Protein AF-A0A535LVI8-F1 (afdb_monomer_lite)

Foldseek 3Di:
DPPCPQDLDPVVLVVLLVVLQVLLVVLLVDVVSLVCLQCVLLVLLVVVVCCQQPPAWDWDWDDDDPPIDTDIDRNVVVDDPVLVVLSVLSNVLLNQLVVCQVVQHLVSLVVSLVVNCVSCVVVVSSCVSSSNSSSSSVSSSSSGYDDPPPPPPPPD

pLDDT: mean 82.85, std 14.85, range [28.78, 96.0]

Radius of gyration: 19.8 Å; chains: 1; bounding box: 47×35×81 Å

Secondary structure (DSSP, 8-state):
-----SS--HHHHHHHHHHHHHHHHHHHH-HHHHHHHHHHHHHHHHHHHHIIIII-EEEEEE--GGG-EEEEEEGGGG--HHHHHHHHHHHHHTTHHHHHHHHT-SHHHHHHHHHHHHHHTTTHHHHGGGHHHHHHHHHHHHH-S-PPP-------

Structure (mmCIF, N/CA/C/O backbone):
data_AF-A0A535LVI8-F1
#
_entry.id   AF-A0A535LVI8-F1
#
loop_
_atom_site.group_PDB
_atom_site.id
_atom_site.type_symbol
_atom_site.label_atom_id
_atom_site.label_alt_id
_atom_site.label_comp_id
_atom_site.label_asym_id
_atom_site.label_entity_id
_atom_site.label_seq_id
_atom_site.pdbx_PDB_ins_code
_atom_site.Cartn_x
_atom_site.Cartn_y
_atom_site.Cartn_z
_atom_site.occupancy
_atom_site.B_iso_or_equiv
_atom_site.auth_seq_id
_atom_site.auth_comp_id
_atom_site.auth_asym_id
_atom_site.auth_atom_id
_atom_site.pdbx_PDB_model_num
ATOM 1 N N . MET A 1 1 ? 10.562 25.860 -8.440 1.00 31.00 1 MET A N 1
ATOM 2 C CA . MET A 1 1 ? 10.895 24.833 -7.432 1.00 31.00 1 MET A CA 1
ATOM 3 C C . MET A 1 1 ? 10.210 23.544 -7.849 1.00 31.00 1 MET A C 1
ATOM 5 O O . MET A 1 1 ? 9.035 23.365 -7.559 1.00 31.00 1 MET A O 1
ATOM 9 N N . GLN A 1 2 ? 10.907 22.707 -8.617 1.00 28.78 2 GLN A N 1
ATOM 10 C CA . GLN A 1 2 ? 10.503 21.319 -8.830 1.00 28.78 2 GLN A CA 1
ATOM 11 C C . GLN A 1 2 ? 10.774 20.601 -7.512 1.00 28.78 2 GLN A C 1
ATOM 13 O O . GLN A 1 2 ? 11.913 20.552 -7.059 1.00 28.78 2 GLN A O 1
ATOM 18 N N . ILE A 1 3 ? 9.724 20.141 -6.842 1.00 34.75 3 ILE A N 1
ATOM 19 C CA . ILE A 1 3 ? 9.899 19.176 -5.763 1.00 34.75 3 ILE A CA 1
ATOM 20 C C . ILE A 1 3 ? 10.303 17.884 -6.472 1.00 34.75 3 ILE A C 1
ATOM 22 O O . ILE A 1 3 ? 9.495 17.313 -7.202 1.00 34.75 3 ILE A O 1
ATOM 26 N N . ASP A 1 4 ? 11.565 17.482 -6.325 1.00 37.94 4 ASP A N 1
ATOM 27 C CA . ASP A 1 4 ? 12.064 16.196 -6.805 1.00 37.94 4 ASP A CA 1
ATOM 28 C C . ASP A 1 4 ? 11.367 15.074 -6.027 1.00 37.94 4 ASP A C 1
ATOM 30 O O . ASP A 1 4 ? 11.818 14.622 -4.976 1.00 37.94 4 ASP A O 1
ATOM 34 N N . TRP A 1 5 ? 10.232 14.616 -6.552 1.00 46.59 5 TRP A N 1
ATOM 35 C CA . TRP A 1 5 ? 9.523 13.422 -6.084 1.00 46.59 5 TRP A CA 1
ATOM 36 C C . TRP A 1 5 ? 10.201 12.115 -6.547 1.00 46.59 5 TRP A C 1
ATOM 38 O O . TRP A 1 5 ? 9.665 11.033 -6.331 1.00 46.59 5 TRP A O 1
ATOM 48 N N . HIS A 1 6 ? 11.367 12.193 -7.199 1.00 45.66 6 HIS A N 1
ATOM 49 C CA . HIS A 1 6 ? 11.976 11.087 -7.948 1.00 45.66 6 HIS A CA 1
ATOM 50 C C . HIS A 1 6 ? 12.861 10.129 -7.140 1.00 45.66 6 HIS A C 1
ATOM 52 O O . HIS A 1 6 ? 13.451 9.217 -7.715 1.00 45.66 6 HIS A O 1
ATOM 58 N N . GLY A 1 7 ? 12.930 10.271 -5.816 1.00 55.62 7 GLY A N 1
ATOM 59 C CA . GLY A 1 7 ? 13.677 9.347 -4.969 1.00 55.62 7 GLY A CA 1
ATOM 60 C C . GLY A 1 7 ? 12.888 8.965 -3.724 1.00 55.62 7 GLY A C 1
ATOM 61 O O . GLY A 1 7 ? 12.315 9.851 -3.083 1.00 55.62 7 GLY A O 1
ATOM 62 N N . PRO A 1 8 ? 12.873 7.682 -3.325 1.00 61.22 8 PRO A N 1
ATOM 63 C CA . PRO A 1 8 ? 12.351 7.318 -2.023 1.00 61.22 8 PRO A CA 1
ATOM 64 C C . PRO A 1 8 ? 13.161 8.015 -0.928 1.00 61.22 8 PRO A C 1
ATOM 66 O O . PRO A 1 8 ? 14.289 7.634 -0.618 1.00 61.22 8 PRO A O 1
ATOM 69 N N . SER A 1 9 ? 12.592 9.065 -0.341 1.00 76.19 9 SER A N 1
ATOM 70 C CA . SER A 1 9 ? 13.209 9.775 0.773 1.00 76.19 9 SER A CA 1
ATOM 71 C C . SER A 1 9 ? 12.797 9.123 2.089 1.00 76.19 9 SER A C 1
ATOM 73 O O . SER A 1 9 ? 11.609 8.929 2.363 1.00 76.19 9 SER A O 1
ATOM 75 N N . VAL A 1 10 ? 13.780 8.814 2.940 1.00 79.31 10 VAL A N 1
ATOM 76 C CA . VAL A 1 10 ? 13.542 8.285 4.297 1.00 79.31 10 VAL A CA 1
ATOM 77 C C . VAL A 1 10 ? 12.594 9.204 5.072 1.00 79.31 10 VAL A C 1
ATOM 79 O O . VAL A 1 10 ? 11.691 8.735 5.761 1.00 79.31 10 VAL A O 1
ATOM 82 N N . LEU A 1 11 ? 12.748 10.518 4.886 1.00 81.19 11 LEU A N 1
ATOM 83 C CA . LEU A 1 11 ? 11.876 11.533 5.465 1.00 81.19 11 LEU A CA 1
ATOM 84 C C . LEU A 1 11 ? 10.422 11.393 4.982 1.00 81.19 11 LEU A C 1
ATOM 86 O O . LEU A 1 11 ? 9.513 11.394 5.805 1.00 81.19 11 LEU A O 1
ATOM 90 N N . GLY A 1 12 ? 10.188 11.229 3.675 1.00 80.81 12 GLY A N 1
ATOM 91 C CA . GLY A 1 12 ? 8.840 11.059 3.124 1.00 80.81 12 GLY A CA 1
ATOM 92 C C . GLY A 1 12 ? 8.156 9.788 3.630 1.00 80.81 12 GLY A C 1
ATOM 93 O O . GLY A 1 12 ? 6.992 9.827 4.027 1.00 80.81 12 GLY A O 1
ATOM 94 N N . ILE A 1 13 ? 8.899 8.681 3.715 1.00 83.19 13 ILE A N 1
ATOM 95 C CA . ILE A 1 13 ? 8.401 7.422 4.294 1.00 83.19 13 ILE A CA 1
ATOM 96 C C . ILE A 1 13 ? 8.022 7.631 5.765 1.00 83.19 13 ILE A C 1
ATOM 98 O O . ILE A 1 13 ? 6.928 7.248 6.180 1.00 83.19 13 ILE A O 1
ATOM 102 N N . ALA A 1 14 ? 8.893 8.274 6.548 1.00 84.88 14 ALA A N 1
ATOM 103 C CA . ALA A 1 14 ? 8.634 8.567 7.954 1.00 84.88 14 ALA A CA 1
ATOM 104 C C . ALA A 1 14 ? 7.392 9.454 8.138 1.00 84.88 14 ALA A C 1
ATOM 106 O O . ALA A 1 14 ? 6.581 9.188 9.025 1.00 84.88 14 ALA A O 1
ATOM 107 N N . ILE A 1 15 ? 7.201 10.455 7.272 1.00 87.69 15 ILE A N 1
ATOM 108 C CA . ILE A 1 15 ? 6.009 11.311 7.269 1.00 87.69 15 ILE A CA 1
ATOM 109 C C . ILE A 1 15 ? 4.750 10.482 6.994 1.00 87.69 15 ILE A C 1
ATOM 111 O O . ILE A 1 15 ? 3.788 10.581 7.755 1.00 87.69 15 ILE A O 1
ATOM 115 N N . PHE A 1 16 ? 4.741 9.627 5.967 1.00 88.62 16 PHE A N 1
ATOM 116 C CA . PHE A 1 16 ? 3.577 8.785 5.673 1.00 88.62 16 PHE A CA 1
ATOM 117 C C . PHE A 1 16 ? 3.252 7.814 6.808 1.00 88.62 16 PHE A C 1
ATOM 119 O O . PHE A 1 16 ? 2.084 7.672 7.174 1.00 88.62 16 PHE A O 1
ATOM 126 N N . LEU A 1 17 ? 4.267 7.196 7.415 1.00 87.75 17 LEU A N 1
ATOM 127 C CA . LEU A 1 17 ? 4.080 6.337 8.584 1.00 87.75 17 LEU A CA 1
ATOM 128 C C . LEU A 1 17 ? 3.516 7.120 9.774 1.00 87.75 17 LEU A C 1
ATOM 130 O O . LEU A 1 17 ? 2.561 6.662 10.403 1.00 87.75 17 LEU A O 1
ATOM 134 N N . ALA A 1 18 ? 4.046 8.314 10.053 1.00 87.88 18 ALA A N 1
ATOM 135 C CA . ALA A 1 18 ? 3.534 9.182 11.109 1.00 87.88 18 ALA A CA 1
ATOM 136 C C . ALA A 1 18 ? 2.067 9.560 10.860 1.00 87.88 18 ALA A C 1
ATOM 138 O O . ALA A 1 18 ? 1.250 9.450 11.775 1.00 87.88 18 ALA A O 1
ATOM 139 N N . ILE A 1 19 ? 1.708 9.916 9.621 1.00 90.69 19 ILE A N 1
ATOM 140 C CA . ILE A 1 19 ? 0.320 10.184 9.218 1.00 90.69 19 ILE A CA 1
ATOM 141 C C . ILE A 1 19 ? -0.556 8.961 9.494 1.00 90.69 19 ILE A C 1
ATOM 143 O O . ILE A 1 19 ? -1.587 9.099 10.147 1.00 90.69 19 ILE A O 1
ATOM 147 N N . GLY A 1 20 ? -0.143 7.767 9.061 1.00 86.81 20 GLY A N 1
ATOM 148 C CA . GLY A 1 20 ? -0.893 6.528 9.286 1.00 86.81 20 GLY A CA 1
ATOM 149 C C . GLY A 1 20 ? -1.122 6.227 10.770 1.00 86.81 20 GLY A C 1
ATOM 150 O O . GLY A 1 20 ? -2.242 5.911 11.181 1.00 86.81 20 GLY A O 1
ATOM 151 N N . VAL A 1 21 ? -0.088 6.389 11.599 1.00 89.56 21 VAL A N 1
ATOM 152 C CA . VAL A 1 21 ? -0.163 6.171 13.051 1.00 89.56 21 VAL A CA 1
ATOM 153 C C . VAL A 1 21 ? -1.081 7.194 13.720 1.00 89.56 21 VAL A C 1
ATOM 155 O O . VAL A 1 21 ? -2.009 6.803 14.435 1.00 89.56 21 VAL A O 1
ATOM 158 N N . LEU A 1 22 ? -0.867 8.490 13.472 1.00 90.69 22 LEU A N 1
ATOM 159 C CA . LEU A 1 22 ? -1.689 9.572 14.028 1.00 90.69 22 LEU A CA 1
ATOM 160 C C . LEU A 1 22 ? -3.153 9.426 13.604 1.00 90.69 22 LEU A C 1
ATOM 162 O O . LEU A 1 22 ? -4.056 9.538 14.437 1.00 90.69 22 LEU A O 1
ATOM 166 N N . PHE A 1 23 ? -3.385 9.095 12.334 1.00 89.56 23 PHE A N 1
ATOM 167 C CA . PHE A 1 23 ? -4.708 8.814 11.797 1.00 89.56 23 PHE A CA 1
ATOM 168 C C . PHE A 1 23 ? -5.363 7.622 12.502 1.00 89.56 23 PHE A C 1
ATOM 170 O O . PHE A 1 23 ? -6.518 7.714 12.916 1.00 89.56 23 PHE A O 1
ATOM 177 N N . GLY A 1 24 ? -4.623 6.534 12.725 1.00 85.81 24 GLY A N 1
ATOM 178 C CA . GLY A 1 24 ? -5.105 5.374 13.472 1.00 85.81 24 GLY A CA 1
ATOM 179 C C . GLY A 1 24 ? -5.509 5.711 14.909 1.00 85.81 24 GLY A C 1
ATOM 180 O O . GLY A 1 24 ? -6.571 5.283 15.370 1.00 85.81 24 GLY A O 1
ATOM 181 N N . PHE A 1 25 ? -4.713 6.519 15.615 1.00 87.25 25 PHE A N 1
ATOM 182 C CA . PHE A 1 25 ? -5.055 7.000 16.958 1.00 87.25 25 PHE A CA 1
ATOM 183 C C . PHE A 1 25 ? -6.292 7.903 16.958 1.00 87.25 25 PHE A C 1
ATOM 185 O O . PHE A 1 25 ? -7.188 7.709 17.784 1.00 87.25 25 PHE A O 1
ATOM 192 N N . ALA A 1 26 ? -6.394 8.836 16.012 1.00 85.50 26 ALA A N 1
ATOM 193 C CA . ALA A 1 26 ? -7.564 9.698 15.874 1.00 85.50 26 ALA A CA 1
ATOM 194 C C . ALA A 1 26 ? -8.834 8.883 15.547 1.00 85.50 26 ALA A C 1
ATOM 196 O O . ALA A 1 26 ? -9.890 9.088 16.153 1.00 85.50 26 ALA A O 1
ATOM 197 N N . ALA A 1 27 ? -8.718 7.875 14.679 1.00 84.50 27 ALA A N 1
ATOM 198 C CA . ALA A 1 27 ? -9.793 6.953 14.319 1.00 84.50 27 ALA A CA 1
ATOM 199 C C . ALA A 1 27 ? -10.233 6.030 15.469 1.00 84.50 27 ALA A C 1
ATOM 201 O O . ALA A 1 27 ? -11.385 5.588 15.490 1.00 84.50 27 ALA A O 1
ATOM 202 N N . ARG A 1 28 ? -9.383 5.776 16.478 1.00 83.81 28 ARG A N 1
ATOM 203 C CA . ARG A 1 28 ? -9.839 5.137 17.731 1.00 83.81 28 ARG A CA 1
ATOM 204 C C . ARG A 1 28 ? -10.836 6.014 18.484 1.00 83.81 28 ARG A C 1
ATOM 206 O O . ARG A 1 28 ? -11.749 5.482 19.113 1.00 83.81 28 ARG A O 1
ATOM 213 N N . ARG A 1 29 ? -10.636 7.335 18.459 1.00 84.38 29 ARG A N 1
ATOM 214 C CA . ARG A 1 29 ? -11.398 8.305 19.255 1.00 84.38 29 ARG A CA 1
ATOM 215 C C . ARG A 1 29 ? -12.692 8.734 18.564 1.00 84.38 29 ARG A C 1
ATOM 217 O O . ARG A 1 29 ? -13.704 8.883 19.245 1.00 84.38 29 ARG A O 1
ATOM 224 N N . TRP A 1 30 ? -12.680 8.938 17.245 1.00 84.00 30 TRP A N 1
ATOM 225 C CA . TRP A 1 30 ? -13.816 9.499 16.501 1.00 84.00 30 TRP A CA 1
ATOM 226 C C . TRP A 1 30 ? -14.462 8.483 15.554 1.00 84.00 30 TRP A C 1
ATOM 228 O O . TRP A 1 30 ? -13.802 7.899 14.697 1.00 84.00 30 TRP A O 1
ATOM 238 N N . ARG A 1 31 ? -15.789 8.308 15.664 1.00 79.44 31 ARG A N 1
ATOM 239 C CA . ARG A 1 31 ? -16.552 7.336 14.854 1.00 79.44 31 ARG A CA 1
ATOM 240 C C . ARG A 1 31 ? -16.480 7.613 13.346 1.00 79.44 31 ARG A C 1
ATOM 242 O O . ARG A 1 31 ? -16.397 6.667 12.575 1.00 79.44 31 ARG A O 1
ATOM 249 N N . THR A 1 32 ? -16.466 8.880 12.938 1.00 80.88 32 THR A N 1
ATOM 250 C CA . THR A 1 32 ? -16.355 9.302 11.528 1.00 80.88 32 THR A CA 1
ATOM 251 C C . THR A 1 32 ? -14.996 8.955 10.918 1.00 80.88 32 THR A C 1
ATOM 253 O O . THR A 1 32 ? -14.911 8.463 9.794 1.00 80.88 32 THR A O 1
ATOM 256 N N . LEU A 1 33 ? -13.915 9.136 11.678 1.00 82.38 33 LEU A N 1
ATOM 257 C CA . LEU A 1 33 ? -12.577 8.718 11.257 1.00 82.38 33 LEU A CA 1
ATOM 258 C C . LEU A 1 33 ? -12.440 7.197 11.241 1.00 82.38 33 LEU A C 1
ATOM 260 O O . LEU A 1 33 ? -11.727 6.649 10.408 1.00 82.38 33 LEU A O 1
ATOM 264 N N . LYS A 1 34 ? -13.169 6.502 12.116 1.00 80.00 34 LYS A N 1
ATOM 265 C CA . LYS A 1 34 ? -13.212 5.042 12.122 1.00 80.00 34 LYS A CA 1
ATOM 266 C C . LYS A 1 34 ? -13.829 4.467 10.851 1.00 80.00 34 LYS A C 1
ATOM 268 O O . LYS A 1 34 ? -13.293 3.500 10.325 1.00 80.00 34 LYS A O 1
ATOM 273 N N . THR A 1 35 ? -14.905 5.063 10.334 1.00 83.00 35 THR A N 1
ATOM 274 C CA . THR A 1 35 ? -15.453 4.689 9.018 1.00 83.00 35 THR A CA 1
ATOM 275 C C . THR A 1 35 ? -14.490 5.042 7.890 1.00 83.00 35 THR A C 1
ATOM 277 O O . THR A 1 35 ? -14.308 4.246 6.975 1.00 83.00 35 THR A O 1
ATOM 280 N N . LEU A 1 36 ? -13.803 6.185 7.980 1.00 86.44 36 LEU A N 1
ATOM 281 C CA . LEU A 1 36 ? -12.812 6.577 6.978 1.00 86.44 36 LEU A CA 1
ATOM 282 C C . LEU A 1 36 ? -11.613 5.614 6.945 1.00 86.44 36 LEU A C 1
ATOM 284 O O . LEU A 1 36 ? -11.142 5.272 5.866 1.00 86.44 36 LEU A O 1
ATOM 288 N N . ALA A 1 37 ? -11.173 5.100 8.096 1.00 86.38 37 ALA A N 1
ATOM 289 C CA . ALA A 1 37 ? -10.081 4.130 8.190 1.00 86.38 37 ALA A CA 1
ATOM 290 C C . ALA A 1 37 ? -10.365 2.794 7.487 1.00 86.38 37 ALA A C 1
ATOM 292 O O . ALA A 1 37 ? -9.438 2.039 7.207 1.00 86.38 37 ALA A O 1
ATOM 293 N N . VAL A 1 38 ? -11.629 2.511 7.171 1.00 87.44 38 VAL A N 1
ATOM 294 C CA . VAL A 1 38 ? -12.024 1.323 6.412 1.00 87.44 38 VAL A CA 1
ATOM 295 C C . VAL A 1 38 ? -11.745 1.490 4.918 1.00 87.44 38 VAL A C 1
ATOM 297 O O . VAL A 1 38 ? -11.324 0.536 4.273 1.00 87.44 38 VAL A O 1
ATOM 300 N N . VAL A 1 39 ? -11.964 2.689 4.371 1.00 89.31 39 VAL A N 1
ATOM 301 C CA . VAL A 1 39 ? -11.989 2.924 2.913 1.00 89.31 39 VAL A CA 1
ATOM 302 C C . VAL A 1 39 ? -10.776 3.723 2.428 1.00 89.31 39 VAL A C 1
ATOM 304 O O . VAL A 1 39 ? -10.305 3.516 1.313 1.00 89.31 39 VAL A O 1
ATOM 307 N N . ALA A 1 40 ? -10.218 4.597 3.270 1.00 91.44 40 ALA A N 1
ATOM 308 C CA . ALA A 1 40 ? -9.065 5.430 2.929 1.00 91.44 40 ALA A CA 1
ATOM 309 C C . ALA A 1 40 ? -7.836 4.649 2.428 1.00 91.44 40 ALA A C 1
ATOM 311 O O . ALA A 1 40 ? -7.219 5.121 1.473 1.00 91.44 40 ALA A O 1
ATOM 312 N N . PRO A 1 41 ? -7.479 3.468 2.979 1.00 92.81 41 PRO A N 1
ATOM 313 C CA . PRO A 1 41 ? -6.350 2.698 2.462 1.00 92.81 41 PRO A CA 1
ATOM 314 C C . PRO A 1 41 ? -6.543 2.270 1.002 1.00 92.81 41 PRO A C 1
ATOM 316 O O . PRO A 1 41 ? -5.613 2.375 0.208 1.00 92.81 41 PRO A O 1
ATOM 319 N N . LEU A 1 42 ? -7.760 1.850 0.638 1.00 94.12 42 LEU A N 1
ATOM 320 C CA . LEU A 1 42 ? -8.095 1.459 -0.731 1.00 94.12 42 LEU A CA 1
ATOM 321 C C . LEU A 1 42 ? -8.069 2.661 -1.675 1.00 94.12 42 LEU A C 1
ATOM 323 O O . LEU A 1 42 ? -7.471 2.584 -2.743 1.00 94.12 42 LEU A O 1
ATOM 327 N N . ILE A 1 43 ? -8.655 3.790 -1.268 1.00 93.38 43 ILE A N 1
ATOM 328 C CA . ILE A 1 43 ? -8.613 5.028 -2.061 1.00 93.38 43 ILE A CA 1
ATOM 329 C C . ILE A 1 43 ? -7.157 5.437 -2.321 1.00 93.38 43 ILE A C 1
ATOM 331 O O . ILE A 1 43 ? -6.784 5.698 -3.462 1.00 93.38 43 ILE A O 1
ATOM 335 N N . ALA A 1 44 ? -6.316 5.422 -1.284 1.00 93.25 44 ALA A N 1
ATOM 336 C CA . ALA A 1 44 ? -4.901 5.760 -1.400 1.00 93.25 44 ALA A CA 1
ATOM 337 C C . ALA A 1 44 ? -4.113 4.789 -2.296 1.00 93.25 44 ALA A C 1
ATOM 339 O O . ALA A 1 44 ? -3.129 5.206 -2.897 1.00 93.25 44 ALA A O 1
ATOM 340 N N . ALA A 1 45 ? -4.529 3.524 -2.413 1.00 93.81 45 ALA A N 1
ATOM 341 C CA . ALA A 1 45 ? -3.929 2.566 -3.345 1.00 93.81 45 ALA A CA 1
ATOM 342 C C . ALA A 1 45 ? -4.413 2.755 -4.793 1.00 93.81 45 ALA A C 1
ATOM 344 O O . ALA A 1 45 ? -3.650 2.521 -5.732 1.00 93.81 45 ALA A O 1
ATOM 345 N N . LEU A 1 46 ? -5.665 3.184 -4.982 1.00 94.19 46 LEU A N 1
ATOM 346 C CA . LEU A 1 46 ? -6.264 3.388 -6.302 1.00 94.19 46 LEU A CA 1
ATOM 347 C C . LEU A 1 46 ? -5.794 4.674 -6.982 1.00 94.19 46 LEU A C 1
ATOM 349 O O . LEU A 1 46 ? -5.638 4.666 -8.196 1.00 94.19 46 LEU A O 1
ATOM 353 N N . ILE A 1 47 ? -5.540 5.754 -6.237 1.00 93.69 47 ILE A N 1
ATOM 354 C CA . ILE A 1 47 ? -5.050 7.025 -6.805 1.00 93.69 47 ILE A CA 1
ATOM 355 C C . ILE A 1 47 ? -3.795 6.829 -7.681 1.00 93.69 47 ILE A C 1
ATOM 357 O O . ILE A 1 47 ? -3.855 7.182 -8.859 1.00 93.69 47 ILE A O 1
ATOM 361 N N . PRO A 1 48 ? -2.681 6.253 -7.184 1.00 90.88 48 PRO A N 1
ATOM 362 C CA . PRO A 1 48 ? -1.488 6.066 -8.006 1.00 90.88 48 PRO A CA 1
ATOM 363 C C . PRO A 1 48 ? -1.724 5.071 -9.146 1.00 90.88 48 PRO A C 1
ATOM 365 O O . PRO A 1 48 ? -1.213 5.282 -10.239 1.00 90.88 48 PRO A O 1
ATOM 368 N N . LEU A 1 49 ? -2.530 4.024 -8.932 1.00 91.94 49 LEU A N 1
ATOM 369 C CA . LEU A 1 49 ? -2.874 3.076 -9.994 1.00 91.94 49 LEU A CA 1
ATOM 370 C C . LEU A 1 49 ? -3.603 3.773 -11.150 1.00 91.94 49 LEU A C 1
ATOM 372 O O . LEU A 1 49 ? -3.191 3.645 -12.298 1.00 91.94 49 LEU A O 1
ATOM 376 N N . LEU A 1 50 ? -4.669 4.516 -10.850 1.00 92.12 50 LEU A N 1
ATOM 377 C CA . LEU A 1 50 ? -5.451 5.236 -11.854 1.00 92.12 50 LEU A CA 1
ATOM 378 C C . LEU A 1 50 ? -4.601 6.289 -12.555 1.00 92.12 50 LEU A C 1
ATOM 380 O O . LEU A 1 50 ? -4.663 6.383 -13.776 1.00 92.12 50 LEU A O 1
ATOM 384 N N . TYR A 1 51 ? -3.758 7.008 -11.810 1.00 89.69 51 TYR A N 1
ATOM 385 C CA . TYR A 1 51 ? -2.803 7.937 -12.398 1.00 89.69 51 TYR A CA 1
ATOM 386 C C . TYR A 1 51 ? -1.899 7.224 -13.410 1.00 89.69 51 TYR A C 1
ATOM 388 O O . TYR A 1 51 ? -1.884 7.608 -14.570 1.00 89.69 51 TYR A O 1
ATOM 396 N N . PHE A 1 52 ? -1.215 6.138 -13.039 1.00 88.12 52 PHE A N 1
ATOM 397 C CA . PHE A 1 52 ? -0.289 5.444 -13.946 1.00 88.12 52 PHE A CA 1
ATOM 398 C C . PHE A 1 52 ? -0.953 4.722 -15.129 1.00 88.12 52 PHE A C 1
ATOM 400 O O . PHE A 1 52 ? -0.274 4.432 -16.117 1.00 88.12 52 PHE A O 1
ATOM 407 N N . VAL A 1 53 ? -2.247 4.410 -15.033 1.00 87.69 53 VAL A N 1
ATOM 408 C CA . VAL A 1 53 ? -3.015 3.756 -16.104 1.00 87.69 53 VAL A CA 1
ATOM 409 C C . VAL A 1 53 ? -3.655 4.768 -17.057 1.00 87.69 53 VAL A C 1
ATOM 411 O O . VAL A 1 53 ? -3.772 4.469 -18.244 1.00 87.69 53 VAL A O 1
ATOM 414 N N . LEU A 1 54 ? -4.086 5.933 -16.562 1.00 86.12 54 LEU A N 1
ATOM 415 C CA . LEU A 1 54 ? -4.907 6.882 -17.326 1.00 86.12 54 LEU A CA 1
ATOM 416 C C . LEU A 1 54 ? -4.177 8.170 -17.721 1.00 86.12 54 LEU A C 1
ATOM 418 O O . LEU A 1 54 ? -4.435 8.691 -18.801 1.00 86.12 54 LEU A O 1
ATOM 422 N N . GLU A 1 55 ? -3.312 8.701 -16.854 1.00 80.44 55 GLU A N 1
ATOM 423 C CA . GLU A 1 55 ? -2.714 10.038 -17.021 1.00 80.44 55 GLU A CA 1
ATOM 424 C C . GLU A 1 55 ? -1.187 10.008 -17.144 1.00 80.44 55 GLU A C 1
ATOM 426 O O . GLU A 1 55 ? -0.592 10.794 -17.879 1.00 80.44 55 GLU A O 1
ATOM 431 N N . GLY A 1 56 ? -0.534 9.113 -16.408 1.00 77.88 56 GLY A N 1
ATOM 432 C CA . GLY A 1 56 ? 0.907 8.956 -16.411 1.00 77.88 56 GLY A CA 1
ATOM 433 C C . GLY A 1 56 ? 1.346 8.346 -17.728 1.00 77.88 56 GLY A C 1
ATOM 434 O O . GLY A 1 56 ? 1.171 7.150 -17.925 1.00 77.88 56 GLY A O 1
ATOM 435 N N . ASN A 1 57 ? 1.948 9.152 -18.595 1.00 83.31 57 ASN A N 1
ATOM 436 C CA . ASN A 1 57 ? 2.472 8.713 -19.883 1.00 83.31 57 ASN A CA 1
ATOM 437 C C . ASN A 1 57 ? 4.000 8.682 -19.877 1.00 83.31 57 ASN A C 1
ATOM 439 O O . ASN A 1 57 ? 4.662 9.469 -19.198 1.00 83.31 57 ASN A O 1
ATOM 443 N N . VAL A 1 58 ? 4.559 7.785 -20.681 1.00 84.75 58 VAL A N 1
ATOM 444 C CA . VAL A 1 58 ? 5.984 7.732 -21.008 1.00 84.75 58 VAL A CA 1
ATOM 445 C C . VAL A 1 58 ? 6.178 7.519 -22.499 1.00 84.75 58 VAL A C 1
ATOM 447 O O . VAL A 1 58 ? 5.337 6.941 -23.186 1.00 84.75 58 VAL A O 1
ATOM 450 N N . SER A 1 59 ? 7.313 7.983 -23.008 1.00 85.50 59 SER A N 1
ATOM 451 C CA . SER A 1 59 ? 7.668 7.820 -24.413 1.00 85.50 59 SER A CA 1
ATOM 452 C C . SER A 1 59 ? 8.243 6.427 -24.653 1.00 85.50 59 SER A C 1
ATOM 454 O O . SER A 1 59 ? 9.345 6.118 -24.198 1.00 85.50 59 SER A O 1
ATOM 456 N N . ALA A 1 60 ? 7.527 5.594 -25.405 1.00 84.38 60 ALA A N 1
ATOM 457 C CA . ALA A 1 60 ? 8.058 4.346 -25.940 1.00 84.38 60 ALA A CA 1
ATOM 458 C C . ALA A 1 60 ? 8.678 4.620 -27.312 1.00 84.38 60 ALA A C 1
ATOM 460 O O . ALA A 1 60 ? 7.973 4.973 -28.259 1.00 84.38 60 ALA A O 1
ATOM 461 N N . CYS A 1 61 ? 9.999 4.478 -27.417 1.00 88.75 61 CYS A N 1
ATOM 462 C CA . CYS A 1 61 ? 10.734 4.722 -28.653 1.00 88.75 61 CYS A CA 1
ATOM 463 C C . CYS A 1 61 ? 11.227 3.410 -29.269 1.00 88.75 61 CYS A C 1
ATOM 465 O O . CYS A 1 61 ? 11.756 2.541 -28.576 1.00 88.75 61 CYS A O 1
ATOM 467 N N . THR A 1 62 ? 11.062 3.276 -30.582 1.00 88.06 62 THR A N 1
ATOM 468 C CA . THR A 1 62 ? 11.482 2.106 -31.362 1.00 88.06 62 THR A CA 1
ATOM 469 C C . THR A 1 62 ? 12.239 2.541 -32.618 1.00 88.06 62 THR A C 1
ATOM 471 O O . THR A 1 62 ? 12.094 3.672 -33.086 1.00 88.06 62 THR A O 1
ATOM 474 N N . GLY A 1 63 ? 13.057 1.636 -33.162 1.00 87.69 63 GLY A N 1
ATOM 475 C CA . GLY A 1 63 ? 13.874 1.886 -34.351 1.00 87.69 63 GLY A CA 1
ATOM 476 C C . GLY A 1 63 ? 15.186 2.627 -34.071 1.00 87.69 63 GLY A C 1
ATOM 477 O O . GLY A 1 63 ? 15.526 2.948 -32.933 1.00 87.69 63 GLY A O 1
ATOM 478 N N . SER A 1 64 ? 15.945 2.885 -35.134 1.00 84.62 64 SER A N 1
ATOM 479 C CA . SER A 1 64 ? 17.184 3.671 -35.104 1.00 84.62 64 SER A CA 1
ATOM 480 C C . SER A 1 64 ? 17.372 4.445 -36.415 1.00 84.62 64 SER A C 1
ATOM 482 O O . SER A 1 64 ? 16.815 4.087 -37.460 1.00 84.62 64 SER A O 1
ATOM 484 N N . GLY A 1 65 ? 18.121 5.551 -36.367 1.00 84.62 65 GLY A N 1
ATOM 485 C CA . GLY A 1 65 ? 18.349 6.409 -37.534 1.00 84.62 65 GLY A CA 1
ATOM 486 C C . GLY A 1 65 ? 17.040 6.933 -38.138 1.00 84.62 65 GLY A C 1
ATOM 487 O O . GLY A 1 65 ? 16.211 7.506 -37.436 1.00 84.62 65 GLY A O 1
ATOM 488 N N . SER A 1 66 ? 16.824 6.703 -39.435 1.00 83.88 66 SER A N 1
ATOM 489 C CA . SER A 1 66 ? 15.625 7.149 -40.166 1.00 83.88 66 SER A CA 1
ATOM 490 C C . SER A 1 66 ? 14.328 6.423 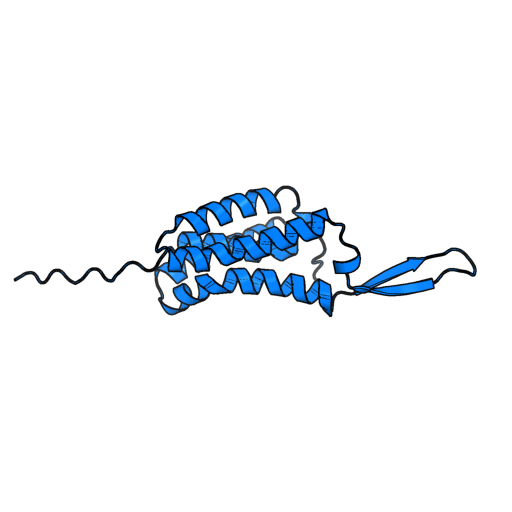-39.780 1.00 83.88 66 SER A C 1
ATOM 492 O O . SER A 1 66 ? 13.245 6.858 -40.170 1.00 83.88 66 SER A O 1
ATOM 494 N N . THR A 1 67 ? 14.416 5.332 -39.013 1.00 86.31 67 THR A N 1
ATOM 495 C CA . THR A 1 67 ? 13.254 4.550 -38.551 1.00 86.31 67 THR A CA 1
ATOM 496 C C . THR A 1 67 ? 12.838 4.872 -37.116 1.00 86.31 67 THR A C 1
ATOM 498 O O . THR A 1 67 ? 11.900 4.262 -36.612 1.00 86.31 67 THR A O 1
ATOM 501 N N . PHE A 1 68 ? 13.506 5.829 -36.460 1.00 89.12 68 PHE A N 1
ATOM 502 C CA . PHE A 1 68 ? 13.207 6.206 -35.081 1.00 89.12 68 PHE A CA 1
ATOM 503 C C . PHE A 1 68 ? 11.799 6.803 -34.954 1.00 89.12 68 PHE A C 1
ATOM 505 O O . PHE A 1 68 ? 11.454 7.788 -35.616 1.00 89.12 68 PHE A O 1
ATOM 512 N N . ARG A 1 69 ? 10.977 6.202 -34.094 1.00 88.56 69 ARG A N 1
ATOM 513 C CA . ARG A 1 69 ? 9.614 6.648 -33.786 1.00 88.56 69 ARG A CA 1
ATOM 514 C C . ARG A 1 69 ? 9.391 6.555 -32.285 1.00 88.56 69 ARG A C 1
ATOM 516 O O . ARG A 1 69 ? 9.707 5.528 -31.691 1.00 88.56 69 ARG A O 1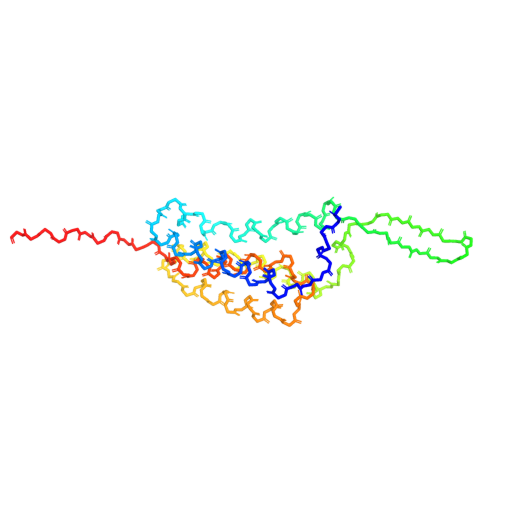
ATOM 523 N N . CYS A 1 70 ? 8.806 7.594 -31.698 1.00 90.88 70 CYS A N 1
ATOM 524 C CA . CYS A 1 70 ? 8.331 7.566 -30.320 1.00 90.88 70 CYS A CA 1
ATOM 525 C C . CYS A 1 70 ? 6.817 7.743 -30.298 1.00 90.88 70 CYS A C 1
ATOM 527 O O . CYS A 1 70 ? 6.273 8.571 -31.030 1.00 90.88 70 CYS A O 1
ATOM 529 N N . THR A 1 71 ? 6.158 6.977 -29.443 1.00 89.38 71 THR A N 1
ATOM 530 C CA . THR A 1 71 ? 4.731 7.103 -29.149 1.00 89.38 71 THR A CA 1
ATOM 531 C C . THR A 1 71 ? 4.553 7.217 -27.647 1.00 89.38 71 THR A C 1
ATOM 533 O O . THR A 1 71 ? 5.243 6.529 -26.893 1.00 89.38 71 THR A O 1
ATOM 536 N N . GLU A 1 72 ? 3.635 8.068 -27.206 1.00 87.50 72 GLU A N 1
ATOM 537 C CA . GLU A 1 72 ? 3.257 8.115 -25.797 1.00 87.50 72 GLU A CA 1
ATOM 538 C C . GLU A 1 72 ? 2.413 6.890 -25.454 1.00 87.50 72 GLU A C 1
ATOM 540 O O . GLU A 1 72 ? 1.436 6.579 -26.140 1.00 87.50 72 GLU A O 1
ATOM 545 N N . VAL A 1 73 ? 2.813 6.182 -24.404 1.00 86.75 73 VAL A N 1
ATOM 546 C CA . VAL A 1 73 ? 2.084 5.040 -23.855 1.00 86.75 73 VAL A CA 1
ATOM 547 C C . VAL A 1 73 ? 1.867 5.243 -22.355 1.00 86.75 73 VAL A C 1
ATOM 549 O O . VAL A 1 73 ? 2.699 5.887 -21.709 1.00 86.75 73 VAL A O 1
ATOM 552 N N . PRO A 1 74 ? 0.796 4.684 -21.766 1.00 87.00 74 PRO A N 1
ATOM 553 C CA . PRO A 1 74 ? 0.595 4.738 -20.322 1.00 87.00 74 PRO A CA 1
ATOM 554 C C . PRO A 1 74 ? 1.772 4.104 -19.578 1.00 87.00 74 PRO A C 1
ATOM 556 O O . PRO A 1 74 ? 2.272 3.052 -19.982 1.00 87.00 74 PRO A O 1
ATOM 559 N N . TYR A 1 75 ? 2.191 4.682 -18.458 1.00 84.00 75 TYR A N 1
ATOM 560 C CA . TYR A 1 75 ? 3.309 4.195 -17.653 1.00 84.00 75 TYR A CA 1
ATOM 561 C C . TYR A 1 75 ? 3.097 2.751 -17.207 1.00 84.00 75 TYR A C 1
ATOM 563 O O . TYR A 1 75 ? 4.016 1.939 -17.291 1.00 84.00 75 TYR A O 1
ATOM 571 N N . ALA A 1 76 ? 1.867 2.389 -16.839 1.00 85.81 76 ALA A N 1
ATOM 572 C CA . ALA A 1 76 ? 1.526 1.024 -16.457 1.00 85.81 76 ALA A CA 1
ATOM 573 C C . ALA A 1 76 ? 1.768 -0.014 -17.577 1.00 85.81 76 ALA A C 1
ATOM 575 O O . ALA A 1 76 ? 1.978 -1.191 -17.290 1.00 85.81 76 ALA A O 1
ATOM 576 N N . SER A 1 77 ? 1.796 0.393 -18.853 1.00 87.06 77 SER A N 1
ATOM 577 C CA . SER A 1 77 ? 2.115 -0.515 -19.970 1.00 87.06 77 SER A CA 1
ATOM 578 C C . SER A 1 77 ? 3.589 -0.937 -20.007 1.00 87.06 77 SER A C 1
ATOM 580 O O . SER A 1 77 ? 3.926 -1.934 -20.639 1.00 87.06 77 SER A O 1
ATOM 582 N N . THR A 1 78 ? 4.460 -0.205 -19.305 1.00 87.94 78 THR A N 1
ATOM 583 C CA . THR A 1 78 ? 5.889 -0.533 -19.173 1.00 87.94 78 THR A CA 1
ATOM 584 C C . THR A 1 78 ? 6.185 -1.531 -18.057 1.00 87.94 78 THR A C 1
ATOM 586 O O . THR A 1 78 ? 7.301 -2.037 -17.965 1.00 87.94 78 THR A O 1
ATOM 589 N N . TRP A 1 79 ? 5.197 -1.823 -17.211 1.00 90.62 79 TRP A N 1
ATOM 590 C CA . TRP A 1 79 ? 5.341 -2.740 -16.088 1.00 90.62 79 TRP A CA 1
ATOM 591 C C . TRP A 1 79 ? 5.372 -4.185 -16.571 1.00 90.62 79 TRP A C 1
ATOM 593 O O . TRP A 1 79 ? 4.580 -4.594 -17.426 1.00 90.62 79 TRP A O 1
ATOM 603 N N . ASN A 1 80 ? 6.263 -4.984 -15.989 1.00 91.94 80 ASN A N 1
ATOM 604 C CA . ASN A 1 80 ? 6.281 -6.416 -16.256 1.00 91.94 80 ASN A CA 1
ATOM 605 C C . ASN A 1 80 ? 5.151 -7.134 -15.479 1.00 91.94 80 ASN A C 1
ATOM 607 O O . ASN A 1 80 ? 4.439 -6.547 -14.664 1.00 91.94 80 ASN A O 1
ATOM 611 N N . VAL A 1 81 ? 4.974 -8.438 -15.714 1.00 92.75 81 VAL A N 1
ATOM 612 C CA . VAL A 1 81 ? 3.922 -9.229 -15.044 1.00 92.75 81 VAL A CA 1
ATOM 613 C C . VAL A 1 81 ? 4.078 -9.235 -13.515 1.00 92.75 81 VAL A C 1
ATOM 615 O O . VAL A 1 81 ? 3.079 -9.182 -12.801 1.00 92.75 81 VAL A O 1
ATOM 618 N N . ALA A 1 82 ? 5.306 -9.279 -12.993 1.00 91.19 82 ALA A N 1
ATOM 619 C CA . ALA A 1 82 ? 5.553 -9.276 -11.551 1.00 91.19 82 ALA A CA 1
ATOM 620 C C . ALA A 1 82 ? 5.182 -7.930 -10.907 1.00 91.19 82 ALA A C 1
ATOM 622 O O . ALA A 1 82 ? 4.587 -7.913 -9.830 1.00 91.19 82 ALA A O 1
ATOM 623 N N . ASP A 1 83 ? 5.448 -6.820 -11.591 1.00 90.62 83 ASP A N 1
ATOM 624 C CA . ASP A 1 83 ? 5.080 -5.469 -11.163 1.00 90.62 83 ASP A CA 1
ATOM 625 C C . ASP A 1 83 ? 3.552 -5.326 -11.055 1.00 90.62 83 ASP A C 1
ATOM 627 O O . ASP A 1 83 ? 3.032 -4.841 -10.046 1.00 90.62 83 ASP A O 1
ATOM 631 N N . TRP A 1 84 ? 2.816 -5.849 -12.043 1.00 92.44 84 TRP A N 1
ATOM 632 C CA . TRP A 1 84 ? 1.352 -5.927 -12.003 1.00 92.44 84 TRP A CA 1
ATOM 633 C C . TRP A 1 84 ? 0.837 -6.770 -10.835 1.00 92.44 84 TRP A C 1
ATOM 635 O O . TRP A 1 84 ? -0.113 -6.369 -10.158 1.00 92.44 84 TRP A O 1
ATOM 645 N N . ILE A 1 85 ? 1.468 -7.916 -10.565 1.00 94.38 85 ILE A N 1
ATOM 646 C CA . ILE A 1 85 ? 1.114 -8.776 -9.426 1.00 94.38 85 ILE A CA 1
ATOM 647 C C . ILE A 1 85 ? 1.356 -8.044 -8.103 1.00 94.38 85 ILE A C 1
ATOM 649 O O . ILE A 1 85 ? 0.502 -8.102 -7.219 1.00 94.38 85 ILE A O 1
ATOM 653 N N . LEU A 1 86 ? 2.480 -7.335 -7.962 1.00 93.38 86 LEU A N 1
ATOM 654 C CA . LEU A 1 86 ? 2.799 -6.579 -6.751 1.00 93.38 86 LEU A CA 1
ATOM 655 C C . LEU A 1 86 ? 1.767 -5.477 -6.490 1.00 93.38 86 LEU A C 1
ATOM 657 O O . LEU A 1 86 ? 1.241 -5.384 -5.379 1.00 93.38 86 LEU A O 1
ATOM 661 N N . VAL A 1 87 ? 1.426 -4.681 -7.507 1.00 93.81 87 VAL A N 1
ATOM 662 C CA . VAL A 1 87 ? 0.408 -3.627 -7.370 1.00 93.81 87 VAL A CA 1
ATOM 663 C C . VAL A 1 87 ? -0.964 -4.233 -7.073 1.00 93.81 87 VAL A C 1
ATOM 665 O O . VAL A 1 87 ? -1.665 -3.764 -6.173 1.00 93.81 87 VAL A O 1
ATOM 668 N N . GLY A 1 88 ? -1.326 -5.325 -7.753 1.00 94.56 88 GLY A N 1
ATOM 669 C CA . GLY A 1 88 ? -2.551 -6.074 -7.477 1.00 94.56 88 GLY A CA 1
ATOM 670 C C . GLY A 1 88 ? -2.617 -6.577 -6.032 1.00 94.56 88 GLY A C 1
ATOM 671 O O . GLY A 1 88 ? -3.640 -6.409 -5.367 1.00 94.56 88 GLY A O 1
ATOM 672 N N . ALA A 1 89 ? -1.517 -7.120 -5.506 1.00 94.94 89 ALA A N 1
ATOM 673 C CA . ALA A 1 89 ? -1.424 -7.570 -4.121 1.00 94.94 89 ALA A CA 1
ATOM 674 C C . ALA A 1 89 ? -1.609 -6.412 -3.133 1.00 94.94 89 ALA A C 1
ATOM 676 O O . ALA A 1 89 ? -2.355 -6.556 -2.164 1.00 94.94 89 ALA A O 1
ATOM 677 N N . VAL A 1 90 ? -0.998 -5.251 -3.388 1.00 94.12 90 VAL A N 1
ATOM 678 C CA . VAL A 1 90 ? -1.185 -4.061 -2.546 1.00 94.12 90 VAL A CA 1
ATOM 679 C C . VAL A 1 90 ? -2.653 -3.647 -2.506 1.00 94.12 90 VAL A C 1
ATOM 681 O O . VAL A 1 90 ? -3.217 -3.497 -1.420 1.00 94.12 90 VAL A O 1
ATOM 684 N N . VAL A 1 91 ? -3.291 -3.511 -3.672 1.00 95.38 91 VAL A N 1
ATOM 685 C CA . VAL A 1 91 ? -4.706 -3.125 -3.767 1.00 95.38 91 VAL A CA 1
ATOM 686 C C . VAL A 1 91 ? -5.588 -4.136 -3.030 1.00 95.38 91 VAL A C 1
ATOM 688 O O . VAL A 1 91 ? -6.410 -3.738 -2.205 1.00 95.38 91 VAL A O 1
ATOM 691 N N . LEU A 1 92 ? -5.374 -5.438 -3.226 1.00 96.00 92 LEU A N 1
ATOM 692 C CA . LEU A 1 92 ? -6.124 -6.481 -2.519 1.00 96.00 92 LEU A CA 1
ATOM 693 C C . LEU A 1 92 ? -5.932 -6.410 -0.998 1.00 96.00 92 LEU A C 1
ATOM 695 O O . LEU A 1 92 ? -6.904 -6.478 -0.245 1.00 96.00 92 LEU A O 1
ATOM 699 N N . LEU A 1 93 ? -4.701 -6.218 -0.523 1.00 93.88 93 LEU A N 1
ATOM 700 C CA . LEU A 1 93 ? -4.410 -6.117 0.909 1.00 93.88 93 LEU A CA 1
ATOM 701 C C . LEU A 1 93 ? -5.019 -4.857 1.541 1.00 93.88 93 LEU A C 1
ATOM 703 O O . LEU A 1 93 ? -5.386 -4.881 2.718 1.00 93.88 93 LEU A O 1
ATOM 707 N N . THR A 1 94 ? -5.222 -3.781 0.774 1.00 93.81 94 THR A N 1
ATOM 708 C CA . THR A 1 94 ? -5.920 -2.580 1.269 1.00 93.81 94 THR A CA 1
ATOM 709 C C . THR A 1 94 ? -7.418 -2.776 1.507 1.00 93.81 94 THR A C 1
ATOM 711 O O . THR A 1 94 ? -8.033 -1.950 2.179 1.00 93.81 94 THR A O 1
ATOM 714 N N . VAL A 1 95 ? -7.999 -3.892 1.049 1.00 93.69 95 VAL A N 1
ATOM 715 C CA . VAL A 1 95 ? -9.379 -4.304 1.365 1.00 93.69 95 VAL A CA 1
ATOM 716 C C . VAL A 1 95 ? -9.466 -4.962 2.751 1.00 93.69 95 VAL A C 1
ATOM 718 O O . VAL A 1 95 ? -10.546 -5.044 3.340 1.00 93.69 95 VAL A O 1
ATOM 721 N N . ALA A 1 96 ? -8.345 -5.383 3.346 1.00 91.31 96 ALA A N 1
ATOM 722 C CA . ALA A 1 96 ? -8.340 -6.063 4.642 1.00 91.31 96 ALA A CA 1
ATOM 723 C C . ALA A 1 96 ? -9.033 -5.291 5.788 1.00 91.31 96 ALA A C 1
ATOM 725 O O . ALA A 1 96 ? -9.710 -5.932 6.587 1.00 91.31 96 ALA A O 1
ATOM 726 N N . PRO A 1 97 ? -8.955 -3.950 5.901 1.00 86.06 97 PRO A N 1
ATOM 727 C CA . PRO A 1 97 ? -9.770 -3.161 6.833 1.00 86.06 97 PRO A CA 1
ATOM 728 C C . PRO A 1 97 ? -11.281 -3.343 6.668 1.00 86.06 97 PRO A C 1
ATOM 730 O O . PRO A 1 97 ? -11.990 -3.449 7.671 1.00 86.06 97 PRO A O 1
ATOM 733 N N . ILE A 1 98 ? -11.774 -3.454 5.433 1.00 89.88 98 ILE A N 1
ATOM 734 C CA . ILE A 1 98 ? -13.187 -3.741 5.144 1.00 89.88 98 ILE A CA 1
ATOM 735 C C . ILE A 1 98 ? -13.540 -5.121 5.703 1.00 89.88 98 ILE A C 1
ATOM 737 O O . ILE A 1 98 ? -14.470 -5.252 6.503 1.00 89.88 98 ILE A O 1
ATOM 741 N N . VAL A 1 99 ? -12.727 -6.130 5.388 1.00 87.31 99 VAL A N 1
ATOM 742 C CA . VAL A 1 99 ? -12.909 -7.504 5.883 1.00 87.31 99 VAL A CA 1
ATOM 743 C C . VAL A 1 99 ? -12.847 -7.564 7.414 1.00 87.31 99 VAL A C 1
ATOM 745 O O . VAL A 1 99 ? -13.698 -8.194 8.040 1.00 87.31 99 VAL A O 1
ATOM 748 N N . SER A 1 100 ? -11.906 -6.853 8.037 1.00 84.44 100 SER A N 1
ATOM 749 C CA . SER A 1 100 ? -11.784 -6.722 9.494 1.00 84.44 100 SER A CA 1
ATOM 750 C C . SER A 1 100 ? -13.051 -6.168 10.140 1.00 84.44 100 SER A C 1
ATOM 752 O O . SER A 1 100 ? -13.454 -6.637 11.207 1.00 84.44 100 SER A O 1
ATOM 754 N N . THR A 1 101 ? -13.712 -5.189 9.512 1.00 84.19 101 THR A N 1
ATOM 755 C CA . THR A 1 101 ? -14.991 -4.685 10.032 1.00 84.19 101 THR A CA 1
ATOM 756 C C . THR A 1 101 ? -16.128 -5.690 9.892 1.00 84.19 101 THR A C 1
ATOM 758 O O . THR A 1 101 ? -16.886 -5.853 10.850 1.00 84.19 101 THR A O 1
ATOM 761 N N . GLY A 1 102 ? -16.203 -6.417 8.773 1.00 83.62 102 GLY A N 1
ATOM 762 C CA . GLY A 1 102 ? -17.189 -7.483 8.571 1.00 83.62 102 GLY A CA 1
ATOM 763 C C . GLY A 1 102 ? -17.019 -8.642 9.559 1.00 83.62 102 GLY A C 1
ATOM 764 O O . GLY A 1 102 ? -17.981 -9.056 10.204 1.00 83.62 102 GLY A O 1
ATOM 765 N N . LEU A 1 103 ? -15.780 -9.102 9.756 1.00 84.50 103 LEU A N 1
ATOM 766 C CA . LEU A 1 103 ? -15.424 -10.170 10.699 1.00 84.50 103 LEU A CA 1
ATOM 767 C C . LEU A 1 103 ? -15.370 -9.709 12.162 1.00 84.50 103 LEU A C 1
ATOM 769 O O . LEU A 1 103 ? -15.202 -10.533 13.058 1.00 84.50 103 LEU A O 1
ATOM 773 N N . ARG A 1 104 ? -15.462 -8.397 12.420 1.00 82.06 104 ARG A N 1
ATOM 774 C CA . ARG A 1 104 ? -15.273 -7.781 13.747 1.00 82.06 104 ARG A CA 1
ATOM 775 C C . ARG A 1 104 ? -13.956 -8.184 14.424 1.00 82.06 104 ARG A C 1
ATOM 777 O O . ARG A 1 104 ? -13.861 -8.217 15.648 1.00 82.06 104 ARG A O 1
ATOM 784 N N . SER A 1 105 ? -12.925 -8.450 13.628 1.00 82.94 105 SER A N 1
ATOM 785 C CA . SER A 1 105 ? -11.600 -8.865 14.085 1.00 82.94 105 SER A CA 1
ATOM 786 C C . SER A 1 105 ? -10.546 -7.916 13.540 1.00 82.94 105 SER A C 1
ATOM 788 O O . SER A 1 105 ? -10.666 -7.426 12.425 1.00 82.94 105 SER A O 1
ATOM 790 N N . ARG A 1 106 ? -9.494 -7.649 14.319 1.00 82.06 106 ARG A N 1
ATOM 791 C CA . ARG A 1 106 ? -8.352 -6.836 13.861 1.00 82.06 106 ARG A CA 1
ATOM 792 C C . ARG A 1 106 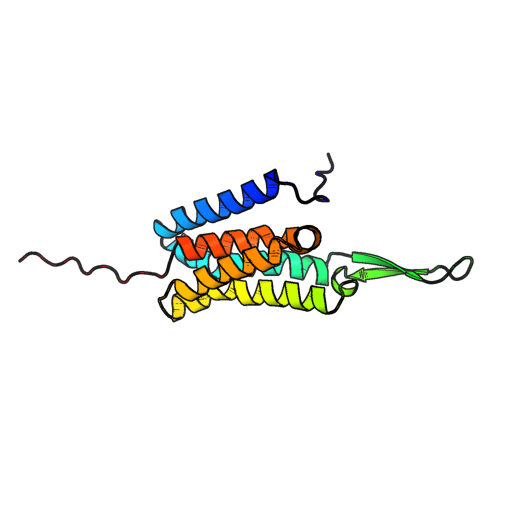? -7.331 -7.649 13.063 1.00 82.06 106 ARG A C 1
ATOM 794 O O . ARG A 1 106 ? -6.476 -7.055 12.413 1.00 82.06 106 ARG A O 1
ATOM 801 N N . LEU A 1 107 ? -7.416 -8.981 13.122 1.00 87.50 107 LEU A N 1
ATOM 802 C CA . LEU A 1 107 ? -6.431 -9.892 12.534 1.00 87.50 107 LEU A CA 1
ATOM 803 C C . LEU A 1 107 ? -6.189 -9.644 11.037 1.00 87.50 107 LEU A C 1
ATOM 805 O O . LEU A 1 107 ? -5.020 -9.512 10.679 1.00 87.50 107 LEU A O 1
ATOM 809 N N . PRO A 1 108 ? -7.215 -9.502 10.171 1.00 87.94 108 PRO A N 1
ATOM 810 C CA . PRO A 1 108 ? -6.977 -9.293 8.743 1.00 87.94 108 PRO A CA 1
ATOM 811 C C . PRO A 1 108 ? -6.170 -8.020 8.466 1.00 87.94 108 PRO A C 1
ATOM 813 O O . PRO A 1 108 ? -5.220 -8.051 7.693 1.00 87.94 108 PRO A O 1
ATOM 816 N N . SER A 1 109 ? -6.487 -6.912 9.144 1.00 87.62 109 SER A N 1
ATOM 817 C CA . SER A 1 109 ? -5.764 -5.643 8.975 1.00 87.62 109 SER A CA 1
ATOM 818 C C . SER A 1 109 ? -4.335 -5.695 9.500 1.00 87.62 109 SER A C 1
ATOM 820 O O . SER A 1 109 ? -3.447 -5.116 8.884 1.00 87.62 109 SER A O 1
ATOM 822 N N . VAL A 1 110 ? -4.103 -6.372 10.627 1.00 88.75 110 VAL A N 1
ATOM 823 C CA . VAL A 1 110 ? -2.751 -6.528 11.187 1.00 88.75 110 VAL A CA 1
ATOM 824 C C . VAL A 1 110 ? -1.890 -7.378 10.256 1.00 88.75 110 VAL A C 1
ATOM 826 O O . VAL A 1 110 ? -0.779 -6.975 9.921 1.00 88.75 110 VAL A O 1
ATOM 829 N N . LEU A 1 111 ? -2.415 -8.515 9.791 1.00 92.62 111 LEU A N 1
ATOM 830 C CA . LEU A 1 111 ? -1.715 -9.378 8.840 1.00 92.62 111 LEU A CA 1
ATOM 831 C C . LEU A 1 111 ? -1.430 -8.635 7.535 1.00 92.62 111 LEU A C 1
ATOM 833 O O . LEU A 1 111 ? -0.300 -8.664 7.058 1.00 92.62 111 LEU A O 1
ATOM 837 N N . ALA A 1 112 ? -2.410 -7.903 7.004 1.00 92.81 112 ALA A N 1
ATOM 838 C CA . ALA A 1 112 ? -2.214 -7.100 5.806 1.00 92.81 112 ALA A CA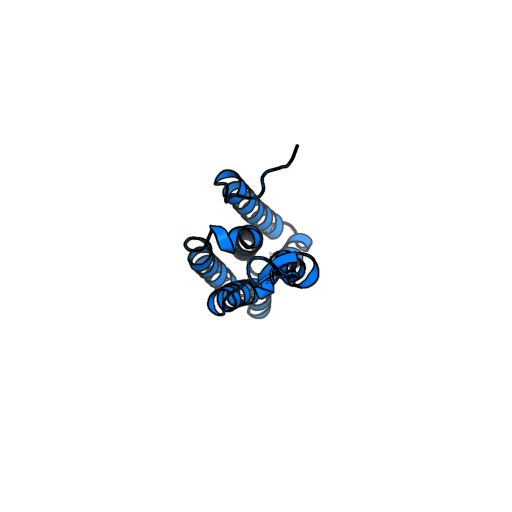 1
ATOM 839 C C . ALA A 1 112 ? -1.140 -6.024 5.993 1.00 92.81 112 ALA A C 1
ATOM 841 O O . ALA A 1 112 ? -0.313 -5.857 5.106 1.00 92.81 112 ALA A O 1
ATOM 842 N N . ALA A 1 113 ? -1.088 -5.339 7.140 1.00 91.56 113 ALA A N 1
ATOM 843 C CA . ALA A 1 113 ? -0.040 -4.356 7.419 1.00 91.56 113 ALA A CA 1
ATOM 844 C C . ALA A 1 113 ? 1.365 -4.990 7.434 1.00 91.56 113 ALA A C 1
ATOM 846 O O . ALA A 1 113 ? 2.298 -4.423 6.867 1.00 91.56 113 ALA A O 1
ATOM 847 N N . ILE A 1 114 ? 1.512 -6.176 8.037 1.00 91.81 114 ILE A N 1
ATOM 848 C CA . ILE A 1 114 ? 2.786 -6.913 8.076 1.00 91.81 114 ILE A CA 1
ATOM 849 C C . ILE A 1 114 ? 3.198 -7.353 6.666 1.00 91.81 114 ILE A C 1
ATOM 851 O O . ILE A 1 114 ? 4.336 -7.127 6.257 1.00 91.81 114 ILE A O 1
ATOM 855 N N . VAL A 1 115 ? 2.272 -7.945 5.907 1.00 94.31 115 VAL A N 1
ATOM 856 C CA . VAL A 1 115 ? 2.539 -8.405 4.536 1.00 94.31 115 VAL A CA 1
ATOM 857 C C . VAL A 1 115 ? 2.866 -7.221 3.623 1.00 94.31 115 VAL A C 1
ATOM 859 O O . VAL A 1 115 ? 3.835 -7.288 2.875 1.00 94.31 115 VAL A O 1
ATOM 862 N N . LEU A 1 116 ? 2.130 -6.109 3.724 1.00 92.81 116 LEU A N 1
ATOM 863 C CA . LEU A 1 116 ? 2.414 -4.887 2.965 1.00 92.81 116 LEU A CA 1
ATOM 864 C C . LEU A 1 116 ? 3.802 -4.332 3.280 1.00 92.81 116 LEU A C 1
ATOM 866 O O . LEU A 1 116 ? 4.520 -3.967 2.356 1.00 92.81 116 LEU A O 1
ATOM 870 N N . ALA A 1 117 ? 4.217 -4.312 4.550 1.00 90.75 117 ALA A N 1
ATOM 871 C CA . ALA A 1 117 ? 5.573 -3.904 4.907 1.00 90.75 117 ALA A CA 1
ATOM 872 C C . ALA A 1 117 ? 6.625 -4.815 4.249 1.00 90.75 117 ALA A C 1
ATOM 874 O O . ALA A 1 117 ? 7.596 -4.314 3.683 1.00 90.75 117 ALA A O 1
ATOM 875 N N . GLY A 1 118 ? 6.397 -6.132 4.257 1.00 91.75 118 GLY A N 1
ATOM 876 C CA . GLY A 1 118 ? 7.268 -7.112 3.604 1.00 91.75 118 GLY A CA 1
ATOM 877 C C . GLY A 1 118 ? 7.312 -7.007 2.076 1.00 91.75 118 GLY A C 1
ATOM 878 O O . GLY A 1 118 ? 8.343 -7.312 1.488 1.00 91.75 118 GLY A O 1
ATOM 879 N N . LEU A 1 119 ? 6.235 -6.550 1.429 1.00 91.56 119 LEU A N 1
ATOM 880 C CA . LEU A 1 119 ? 6.186 -6.337 -0.023 1.00 91.56 119 LEU A CA 1
ATOM 881 C C . LEU A 1 119 ? 6.807 -4.997 -0.440 1.00 91.56 119 LEU A C 1
ATOM 883 O O . LEU A 1 119 ? 7.536 -4.937 -1.432 1.00 91.56 119 LEU A O 1
ATOM 887 N N . ILE A 1 120 ? 6.531 -3.930 0.316 1.00 89.56 120 ILE A N 1
ATOM 888 C CA . ILE A 1 120 ? 6.955 -2.562 -0.008 1.00 89.56 120 ILE A CA 1
ATOM 889 C C . ILE A 1 120 ? 8.440 -2.357 0.303 1.00 89.56 120 ILE A C 1
ATOM 891 O O . ILE A 1 120 ? 9.142 -1.761 -0.508 1.00 89.56 120 ILE A O 1
ATOM 895 N N . ALA A 1 121 ? 8.942 -2.856 1.438 1.00 88.25 121 ALA A N 1
ATOM 896 C CA . ALA A 1 121 ? 10.325 -2.626 1.862 1.00 88.25 121 ALA A CA 1
ATOM 897 C C . ALA A 1 121 ? 11.396 -3.078 0.842 1.00 88.25 121 ALA A C 1
ATOM 899 O O . ALA A 1 121 ? 12.282 -2.278 0.546 1.00 88.25 121 ALA A O 1
ATOM 900 N N . PRO A 1 122 ? 11.344 -4.295 0.263 1.00 89.25 122 PRO A N 1
ATOM 901 C CA . PRO A 1 122 ? 12.332 -4.716 -0.731 1.00 89.25 122 PRO A CA 1
ATOM 902 C C . PRO A 1 122 ? 12.126 -4.071 -2.111 1.00 89.25 122 PRO A C 1
ATOM 904 O O . PRO A 1 122 ? 13.078 -3.978 -2.877 1.00 89.25 122 PRO A O 1
ATOM 907 N N . ASN A 1 123 ? 10.918 -3.591 -2.428 1.00 87.62 123 ASN A N 1
ATOM 908 C CA . ASN A 1 123 ? 10.564 -3.032 -3.742 1.00 87.62 123 ASN A CA 1
ATOM 909 C C . ASN A 1 123 ? 10.360 -1.512 -3.696 1.00 87.62 123 ASN A C 1
ATOM 911 O O . ASN A 1 123 ? 9.586 -0.954 -4.473 1.00 87.62 123 ASN A O 1
ATOM 915 N N . LEU A 1 124 ? 11.019 -0.834 -2.758 1.00 84.75 124 LEU A N 1
ATOM 916 C CA . LEU A 1 124 ? 10.611 0.492 -2.305 1.00 84.75 124 LEU A CA 1
ATOM 917 C C . LEU A 1 124 ? 10.701 1.578 -3.386 1.00 84.75 124 LEU A C 1
ATOM 919 O O . LEU A 1 124 ? 9.899 2.504 -3.378 1.00 84.75 124 LEU A O 1
ATOM 923 N N . VAL A 1 125 ? 11.628 1.443 -4.339 1.00 85.62 125 VAL A N 1
ATOM 924 C CA . VAL A 1 125 ? 11.749 2.355 -5.492 1.00 85.62 125 VAL A CA 1
ATOM 925 C C . VAL A 1 125 ? 10.486 2.320 -6.353 1.00 85.62 125 VAL A C 1
ATOM 927 O O . VAL A 1 125 ? 9.941 3.365 -6.687 1.00 85.62 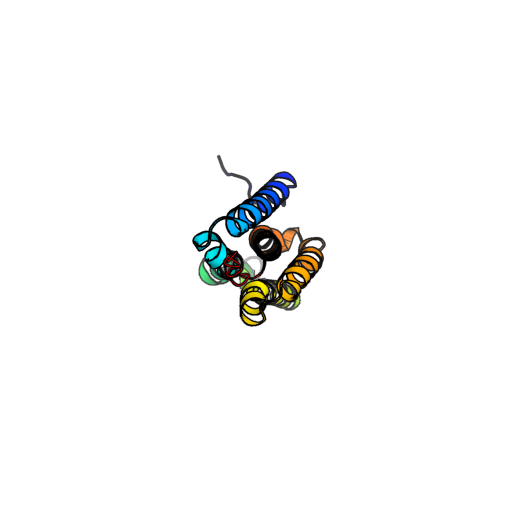125 VAL A O 1
ATOM 930 N N . PHE A 1 126 ? 9.998 1.121 -6.673 1.00 87.12 126 PHE A N 1
ATOM 931 C CA . PHE A 1 126 ? 8.793 0.938 -7.477 1.00 87.12 126 PHE A CA 1
ATOM 932 C C . PHE A 1 126 ? 7.526 1.201 -6.651 1.00 87.12 126 PHE A C 1
ATOM 934 O O . PHE A 1 126 ? 6.618 1.896 -7.090 1.00 87.12 126 PHE A O 1
ATOM 941 N N . MET A 1 127 ? 7.491 0.710 -5.411 1.00 88.88 127 MET A N 1
ATOM 942 C CA . MET A 1 127 ? 6.324 0.752 -4.525 1.00 88.88 127 MET A CA 1
ATOM 943 C C . MET A 1 127 ? 6.167 2.066 -3.746 1.00 88.88 127 MET A C 1
ATOM 945 O O . MET A 1 127 ? 5.272 2.171 -2.904 1.00 88.88 127 MET A O 1
ATOM 949 N N . TYR A 1 128 ? 7.001 3.077 -4.006 1.00 88.88 128 TYR A N 1
ATOM 950 C CA . TYR A 1 128 ? 7.009 4.325 -3.238 1.00 88.88 128 TYR A CA 1
ATOM 951 C C . TYR A 1 128 ? 5.630 4.998 -3.191 1.00 88.88 128 TYR A C 1
ATOM 953 O O . TYR A 1 128 ? 5.152 5.369 -2.116 1.00 88.88 128 TYR A O 1
ATOM 961 N N . SER A 1 129 ? 4.937 5.064 -4.332 1.00 89.25 129 SER A N 1
ATOM 962 C CA . SER A 1 129 ? 3.607 5.679 -4.435 1.00 89.25 129 SER A CA 1
ATOM 963 C C . SER A 1 129 ? 2.522 4.959 -3.621 1.00 89.25 129 SER A C 1
ATOM 965 O O . SER A 1 129 ? 1.467 5.534 -3.364 1.00 89.25 129 SER A O 1
ATOM 967 N N . TRP A 1 130 ? 2.777 3.729 -3.166 1.00 93.00 130 TRP A N 1
ATOM 968 C CA . TRP A 1 130 ? 1.853 2.921 -2.367 1.00 93.00 130 TRP A CA 1
ATOM 969 C C . TRP A 1 130 ? 2.193 2.889 -0.869 1.00 93.00 130 TRP A C 1
ATOM 971 O O . TRP A 1 130 ? 1.432 2.326 -0.076 1.00 93.00 130 TRP A O 1
ATOM 981 N N . VAL A 1 131 ? 3.286 3.535 -0.441 1.00 92.12 131 VAL A N 1
ATOM 982 C CA . VAL A 1 131 ? 3.694 3.609 0.977 1.00 92.12 131 VAL A CA 1
ATOM 983 C C . VAL A 1 131 ? 2.587 4.209 1.844 1.00 92.12 131 VAL A C 1
ATOM 985 O O . VAL A 1 131 ? 2.302 3.692 2.926 1.00 92.12 131 VAL A O 1
ATOM 988 N N . LEU A 1 132 ? 1.916 5.263 1.366 1.00 92.00 132 LEU A N 1
ATOM 989 C CA . LEU A 1 132 ? 0.812 5.891 2.095 1.00 92.00 132 LEU A CA 1
ATOM 990 C C . LEU A 1 132 ? -0.365 4.926 2.294 1.00 92.00 132 LEU A C 1
ATOM 992 O O . LEU A 1 132 ? -0.934 4.871 3.383 1.00 92.00 132 LEU A O 1
ATOM 996 N N . ALA A 1 133 ? -0.706 4.132 1.277 1.00 93.12 133 ALA A N 1
ATOM 997 C CA . ALA A 1 133 ? -1.757 3.126 1.391 1.00 93.12 133 ALA A CA 1
ATOM 998 C C . ALA A 1 133 ? -1.407 2.090 2.472 1.00 93.12 133 ALA A C 1
ATOM 1000 O O . ALA A 1 133 ? -2.228 1.814 3.350 1.00 93.12 133 ALA A O 1
ATOM 1001 N N . GLY A 1 134 ? -0.161 1.602 2.486 1.00 91.25 134 GLY A N 1
ATOM 1002 C CA . GLY A 1 134 ? 0.350 0.723 3.543 1.00 91.25 134 GLY A CA 1
ATOM 1003 C C . GLY A 1 134 ? 0.289 1.354 4.938 1.00 91.25 134 GLY A C 1
ATOM 1004 O O . GLY A 1 134 ? -0.190 0.727 5.888 1.00 91.25 134 GLY A O 1
ATOM 1005 N N . ALA A 1 135 ? 0.689 2.621 5.064 1.00 91.94 135 ALA A N 1
ATOM 1006 C CA . ALA A 1 135 ? 0.617 3.361 6.322 1.00 91.94 135 ALA A CA 1
ATOM 1007 C C . ALA A 1 135 ? -0.829 3.530 6.822 1.00 91.94 135 ALA A C 1
ATOM 1009 O O . ALA A 1 135 ? -1.091 3.435 8.023 1.00 91.94 135 ALA A O 1
ATOM 1010 N N . LEU A 1 136 ? -1.791 3.725 5.920 1.00 91.69 136 LEU A N 1
ATOM 1011 C CA . LEU A 1 136 ? -3.209 3.804 6.271 1.00 91.69 136 LEU A CA 1
ATOM 1012 C C . LEU A 1 136 ? -3.789 2.437 6.664 1.00 91.69 136 LEU A C 1
ATOM 1014 O O . LEU A 1 136 ? -4.615 2.390 7.577 1.00 91.69 136 LEU A O 1
ATOM 1018 N N . VAL A 1 137 ? -3.339 1.325 6.065 1.00 92.56 137 VAL A N 1
ATOM 1019 C CA . VAL A 1 137 ? -3.694 -0.031 6.539 1.00 92.56 137 VAL A CA 1
ATOM 1020 C C . VAL A 1 137 ? -3.188 -0.250 7.967 1.00 92.56 137 VAL A C 1
ATOM 1022 O O . VAL A 1 137 ? -3.941 -0.740 8.814 1.00 92.56 137 VAL A O 1
ATOM 1025 N N . LEU A 1 138 ? -1.957 0.175 8.272 1.00 90.94 138 LEU A N 1
ATOM 1026 C CA . LEU A 1 138 ? -1.432 0.166 9.640 1.00 90.94 138 LEU A CA 1
ATOM 1027 C C . LEU A 1 138 ? -2.299 1.029 10.573 1.00 90.94 138 LEU A C 1
ATOM 1029 O O . LEU A 1 138 ? -2.684 0.580 11.653 1.00 90.94 138 LEU A O 1
ATOM 1033 N N . GLY A 1 139 ? -2.673 2.233 10.139 1.00 87.81 139 GLY A N 1
ATOM 1034 C CA . GLY A 1 139 ? -3.599 3.104 10.865 1.00 87.81 139 GLY A CA 1
ATOM 1035 C C . GLY A 1 139 ? -4.945 2.432 11.157 1.00 87.81 139 GLY A C 1
ATOM 1036 O O . GLY A 1 139 ? -5.439 2.493 12.284 1.00 87.81 139 GLY A O 1
ATOM 1037 N N . ALA A 1 140 ? -5.513 1.715 10.189 1.00 87.38 140 ALA A N 1
ATOM 1038 C CA . ALA A 1 140 ? -6.749 0.957 10.360 1.00 87.38 140 ALA A CA 1
ATOM 1039 C C . ALA A 1 140 ? -6.591 -0.211 11.350 1.00 87.38 140 ALA A C 1
ATOM 1041 O O . ALA A 1 140 ? -7.459 -0.431 12.202 1.00 87.38 140 ALA A O 1
ATOM 1042 N N . ALA A 1 141 ? -5.461 -0.923 11.300 1.00 87.69 141 ALA A N 1
ATOM 1043 C CA . ALA A 1 141 ? -5.125 -1.967 12.265 1.00 87.69 141 ALA A CA 1
ATOM 1044 C C . ALA A 1 141 ? -5.017 -1.404 13.695 1.00 87.69 141 ALA A C 1
ATOM 1046 O O . ALA A 1 141 ? -5.534 -1.999 14.650 1.00 87.69 141 ALA A O 1
ATOM 1047 N N . ILE A 1 142 ? -4.419 -0.215 13.840 1.00 87.19 142 ILE A N 1
ATOM 1048 C CA . ILE A 1 142 ? -4.360 0.530 15.101 1.00 87.19 142 ILE A CA 1
ATOM 1049 C C . ILE A 1 142 ? -5.779 0.892 15.548 1.00 87.19 142 ILE A C 1
ATOM 1051 O O . ILE A 1 142 ? -6.146 0.549 16.675 1.00 87.19 142 ILE A O 1
ATOM 1055 N N . ALA A 1 143 ? -6.587 1.532 14.700 1.00 83.69 143 ALA A N 1
ATOM 1056 C CA . ALA A 1 143 ? -7.958 1.958 15.005 1.00 83.69 143 ALA A CA 1
ATOM 1057 C C . ALA A 1 143 ? -8.844 0.800 15.493 1.00 83.69 143 ALA A C 1
ATOM 1059 O O . ALA A 1 143 ? -9.610 0.939 16.458 1.00 83.69 143 ALA A O 1
ATOM 1060 N N . GLY A 1 144 ? -8.672 -0.363 14.864 1.00 70.88 144 GLY A N 1
ATOM 1061 C CA . GLY A 1 144 ? -9.321 -1.611 15.219 1.00 70.88 144 GLY A CA 1
ATOM 1062 C C . GLY A 1 144 ? -10.817 -1.666 14.924 1.00 70.88 144 GLY A C 1
ATOM 1063 O O . GLY A 1 144 ? -11.463 -0.649 14.681 1.00 70.88 144 GLY A O 1
ATOM 1064 N N . ALA A 1 145 ? -11.403 -2.865 14.997 1.00 63.06 145 ALA A N 1
ATOM 1065 C CA . ALA A 1 145 ? -12.828 -3.059 14.735 1.00 63.06 145 ALA A CA 1
ATOM 1066 C C . ALA A 1 145 ? -13.715 -2.228 15.695 1.00 63.06 145 ALA A C 1
ATOM 1068 O O . ALA A 1 145 ? -13.306 -1.933 16.829 1.00 63.06 145 ALA A O 1
ATOM 1069 N N . PRO A 1 146 ? -14.913 -1.786 15.269 1.00 57.06 146 PRO A N 1
ATOM 1070 C CA . PRO A 1 146 ? -15.907 -1.195 16.164 1.00 57.06 146 PRO A CA 1
ATOM 1071 C C . PRO A 1 146 ? -16.230 -2.177 17.295 1.00 57.06 146 PRO A C 1
ATOM 1073 O O . PRO A 1 146 ? -16.787 -3.242 17.049 1.00 57.06 146 PRO A O 1
ATOM 1076 N N . SER A 1 147 ? -15.858 -1.847 18.534 1.00 52.50 147 SER A N 1
ATOM 1077 C CA . SER A 1 147 ? -16.366 -2.566 19.699 1.00 52.50 147 SER A CA 1
ATOM 1078 C C . SER A 1 147 ? -17.843 -2.218 19.850 1.00 52.50 147 SER A C 1
ATOM 1080 O O . SER A 1 147 ? -18.215 -1.050 19.679 1.00 52.50 147 SER A O 1
ATOM 1082 N N . LYS A 1 148 ? -18.691 -3.206 20.177 1.00 47.47 148 LYS A N 1
ATOM 1083 C CA . LYS A 1 148 ? -20.022 -2.894 20.710 1.00 47.47 148 LYS A CA 1
ATOM 1084 C C . LYS A 1 148 ? -19.829 -1.888 21.840 1.00 47.47 148 LYS A C 1
ATOM 1086 O O . LYS A 1 148 ? -18.871 -2.004 22.606 1.00 47.47 148 LYS A O 1
ATOM 1091 N N . GLY A 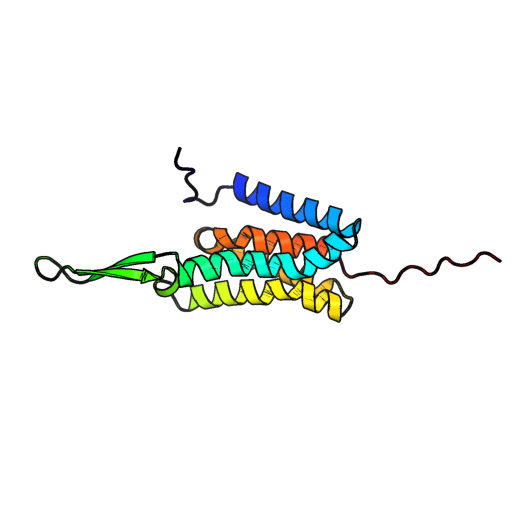1 149 ? -20.714 -0.894 21.898 1.00 45.31 149 GLY A N 1
ATOM 1092 C CA . GLY A 1 149 ? -20.864 -0.115 23.113 1.00 45.31 149 GLY A CA 1
ATOM 1093 C C . GLY A 1 149 ? -20.970 -1.110 24.253 1.00 45.31 149 GLY A C 1
ATOM 1094 O O . GLY A 1 149 ? -21.806 -2.011 24.205 1.00 45.31 149 GLY A O 1
ATOM 1095 N N . THR A 1 150 ? -20.057 -1.010 25.208 1.00 41.00 150 THR A N 1
ATOM 1096 C CA . THR A 1 150 ? -20.303 -1.534 26.536 1.00 41.00 150 THR A CA 1
ATOM 1097 C C . THR A 1 150 ? -21.632 -0.912 26.934 1.00 41.00 150 THR A C 1
ATOM 1099 O O . THR A 1 150 ? -21.742 0.311 27.039 1.00 41.00 150 THR A O 1
ATOM 1102 N N . GLU A 1 151 ? -22.669 -1.737 26.999 1.00 42.28 151 GLU A N 1
ATOM 1103 C CA . GLU A 1 151 ? -23.893 -1.396 27.702 1.00 42.28 151 GLU A CA 1
ATOM 1104 C C . GLU A 1 151 ? -23.446 -0.803 29.044 1.00 42.28 151 GLU A C 1
ATOM 1106 O O . GLU A 1 151 ? -22.591 -1.410 29.701 1.00 42.28 151 GLU A O 1
ATOM 1111 N N . PRO A 1 152 ? -23.886 0.407 29.428 1.00 46.41 152 PRO A N 1
ATOM 1112 C CA . PRO A 1 152 ? -23.607 0.877 30.767 1.00 46.41 152 PRO A CA 1
ATOM 1113 C C . PRO A 1 152 ? -24.272 -0.134 31.694 1.00 46.41 152 PRO A C 1
ATOM 1115 O O . PRO A 1 152 ? -25.499 -0.227 31.723 1.00 46.41 152 PRO A O 1
ATOM 1118 N N . THR A 1 153 ? -23.468 -0.934 32.395 1.00 49.34 153 THR A N 1
ATOM 1119 C CA . THR A 1 153 ? -23.938 -1.757 33.502 1.00 49.34 153 THR A CA 1
ATOM 1120 C C . THR A 1 153 ? -24.653 -0.804 34.444 1.00 49.34 153 THR A C 1
ATOM 1122 O O . THR A 1 153 ? -24.026 0.017 35.114 1.00 49.34 153 THR A O 1
ATOM 1125 N N . ARG A 1 154 ? -25.983 -0.830 34.398 1.00 48.41 154 ARG A N 1
ATOM 1126 C CA . ARG A 1 154 ? -26.840 -0.064 35.285 1.00 48.41 154 ARG A CA 1
ATOM 1127 C C . ARG A 1 154 ? -26.587 -0.658 36.664 1.00 48.41 154 ARG A C 1
ATOM 1129 O O . ARG A 1 154 ? -27.056 -1.753 36.947 1.00 48.41 154 ARG A O 1
ATOM 1136 N N . ALA A 1 155 ? -25.763 0.017 37.459 1.00 49.19 155 ALA A N 1
ATOM 1137 C CA . ALA A 1 155 ? -25.691 -0.238 38.885 1.00 49.19 155 ALA A CA 1
ATOM 1138 C C . ALA A 1 155 ? -27.072 0.122 39.447 1.00 49.19 155 ALA A C 1
ATOM 1140 O O . ALA A 1 155 ? -27.442 1.298 39.487 1.00 49.19 155 ALA A O 1
ATOM 1141 N N . GLY A 1 156 ? -27.862 -0.910 39.718 1.00 47.47 156 GLY A N 1
ATOM 1142 C CA . GLY A 1 156 ? -29.072 -0.870 40.527 1.00 47.47 156 GLY A CA 1
ATOM 1143 C C . GLY A 1 156 ? -28.818 -1.655 41.798 1.00 47.47 156 GLY A C 1
ATOM 1144 O O . GLY A 1 156 ? -28.026 -2.623 41.719 1.00 47.47 156 GLY A O 1
#

Sequence (156 aa):
MQIDWHGPSVLGIAIFLAIGVLFGFAARRWRTLKTLAVVAPLIAALIPLLYFVLEGNVSACTGSGSTFRCTEVPYASTWNVADWILVGAVVLLTVAPIVSTGLRSRLPSVLAAIVLAGLIAPNLVFMYSWVLAGALVLGAAIAGAPSKGTEPTRAG